Protein AF-A0A6A9QLP7-F1 (afdb_monomer)

Sequence (165 aa):
MFGKKKATLADVLTNIKIARNRVRIYKNRMKDRIEKYNQMSERNFGRFTAVSIEYMKEAEQLQRIIQFLNTIDILLEMAEIKIETIIYIGYIVNEAPAVMEAIRELKKQMGGVPELSVMLEDIYAGFYASLDMPQDMKIRSTEEGKKVLEEAQKISESREEKLIS

Secondary structure (DSSP, 8-state):
--PPPPPPHHHHHHHHHHHHHHHHHHHHHHHHHHHHHHHHHHHHTTTSHHHHHHHHHHHHHHHHHHHHHHHHHHHHHHHHHHHHHHHHHHHHHHHHHHHHHHHHHHHHHTTT-HHHHHHHHHHHHHHHHT-------PPPPHHHHHHHHHHHHHHHHHHHHHHH-

Nearest PDB structures (foldseek):
  8a1g-assembly2_D  TM=3.813E-01  e=1.860E+00  Homo sapiens
  1i4d-assembly1_B  TM=4.147E-01  e=6.459E+00  Homo sapiens
  3pe0-assembly1_A  TM=3.932E-01  e=8.467E+00  Homo sapiens

Foldseek 3Di:
DDPPDPDDLVNVLVVLVVVLVVLVVLLVVLVVLLVVLCVVLVVCPPPPNVSSVVSNVSSVVSVVVSLVSQLVSLLSVVSNVVSVVVVVVVVCVVCVVVVLVVLVVVLVVPPDPVVSNVVSVCVSVVVVVPPPDDDDDDDDDVVVVVVSSVVSSVVSVVVVVVVVD

Organism: NCBI:txid523847

Structure (mmCIF, N/CA/C/O backbone):
data_AF-A0A6A9QLP7-F1
#
_entry.id   AF-A0A6A9QLP7-F1
#
loop_
_atom_site.group_PDB
_atom_site.id
_atom_site.type_symbol
_atom_site.label_atom_id
_atom_site.label_alt_id
_atom_site.label_comp_id
_atom_site.label_asym_id
_atom_site.label_entity_id
_atom_site.label_seq_id
_atom_site.pdbx_PDB_ins_code
_atom_site.Cartn_x
_atom_site.Cartn_y
_atom_site.Cartn_z
_atom_site.occupancy
_atom_site.B_iso_or_equiv
_atom_site.auth_seq_id
_atom_site.auth_comp_id
_atom_site.auth_asym_id
_atom_site.auth_atom_id
_atom_site.pdbx_PDB_model_num
ATOM 1 N N . MET A 1 1 ? 15.861 24.572 22.333 1.00 42.00 1 MET A N 1
ATOM 2 C CA . MET A 1 1 ? 16.114 23.360 21.522 1.00 42.00 1 MET A CA 1
ATOM 3 C C . MET A 1 1 ? 14.770 22.739 21.175 1.00 42.00 1 MET A C 1
ATOM 5 O O . MET A 1 1 ? 14.085 22.279 22.077 1.00 42.00 1 MET A O 1
ATOM 9 N N . PHE A 1 2 ? 14.347 22.789 19.911 1.00 48.78 2 PHE A N 1
ATOM 10 C CA . PHE A 1 2 ? 13.105 22.143 19.480 1.00 48.78 2 PHE A CA 1
ATOM 11 C C . PHE A 1 2 ? 13.344 20.631 19.397 1.00 48.78 2 PHE A C 1
ATOM 13 O O . PHE A 1 2 ? 14.057 20.161 18.511 1.00 48.78 2 PHE A O 1
ATOM 20 N N . GLY A 1 3 ? 12.814 19.874 20.359 1.00 51.78 3 GLY A N 1
ATOM 21 C CA . GLY A 1 3 ? 12.866 18.414 20.330 1.00 51.78 3 GLY A CA 1
ATOM 22 C C . GLY A 1 3 ? 12.158 17.894 19.080 1.00 51.78 3 GLY A C 1
ATOM 23 O O . GLY A 1 3 ? 11.030 18.297 18.796 1.00 51.78 3 GLY A O 1
ATOM 24 N N . LYS A 1 4 ? 12.817 17.020 18.309 1.00 60.28 4 LYS A N 1
ATOM 25 C CA . LYS A 1 4 ? 12.194 16.357 17.155 1.00 60.28 4 LYS A CA 1
ATOM 26 C C . LYS A 1 4 ? 10.930 15.634 17.631 1.00 60.28 4 LYS A C 1
ATOM 28 O O . LYS A 1 4 ? 11.018 14.710 18.439 1.00 60.28 4 LYS A O 1
ATOM 33 N N . LYS A 1 5 ? 9.765 16.061 17.136 1.00 72.44 5 LYS A N 1
ATOM 34 C CA . LYS A 1 5 ? 8.484 15.378 17.353 1.00 72.44 5 LYS A CA 1
ATOM 35 C C . LYS A 1 5 ? 8.643 13.914 16.921 1.00 72.44 5 LYS A C 1
ATOM 37 O O . LYS A 1 5 ? 9.137 13.656 15.823 1.00 72.44 5 LYS A O 1
ATOM 42 N N . LYS A 1 6 ? 8.279 12.964 17.789 1.00 77.12 6 LYS A N 1
ATOM 43 C CA . LYS A 1 6 ? 8.279 11.536 17.433 1.00 77.12 6 LYS A CA 1
ATOM 44 C C . LYS A 1 6 ? 7.306 11.323 16.269 1.00 77.12 6 LYS A C 1
ATOM 46 O O . LYS A 1 6 ? 6.192 11.840 16.315 1.00 77.12 6 LYS A O 1
ATOM 51 N N . ALA A 1 7 ? 7.742 10.596 15.240 1.00 81.31 7 ALA A N 1
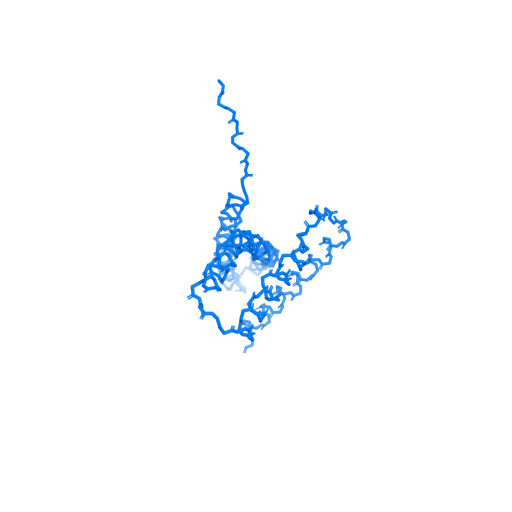ATOM 52 C CA . ALA A 1 7 ? 6.898 10.272 14.095 1.00 81.31 7 ALA A CA 1
ATOM 53 C C . ALA A 1 7 ? 5.709 9.409 14.540 1.00 81.31 7 ALA A C 1
ATOM 55 O O . ALA A 1 7 ? 5.879 8.458 15.306 1.00 81.31 7 ALA A O 1
ATOM 56 N N . THR A 1 8 ? 4.517 9.755 14.068 1.00 90.50 8 THR A N 1
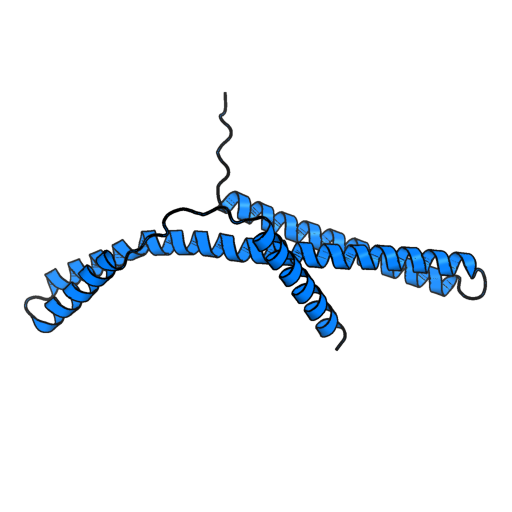ATOM 57 C CA . THR A 1 8 ? 3.273 9.019 14.321 1.00 90.50 8 THR A CA 1
ATOM 58 C C . THR A 1 8 ? 2.992 8.016 13.199 1.00 90.50 8 THR A C 1
ATOM 60 O O . THR A 1 8 ? 3.548 8.123 12.106 1.00 90.50 8 THR A O 1
ATOM 63 N N . LEU A 1 9 ? 2.087 7.055 13.425 1.00 88.56 9 LEU A N 1
ATOM 64 C CA . LEU A 1 9 ? 1.630 6.148 12.360 1.00 88.56 9 LEU A CA 1
ATOM 65 C C . LEU A 1 9 ? 0.984 6.903 11.188 1.00 88.56 9 LEU A C 1
ATOM 67 O O . LEU A 1 9 ? 1.160 6.504 10.041 1.00 88.56 9 LEU A O 1
ATOM 71 N N . ALA A 1 10 ? 0.310 8.026 11.455 1.00 90.69 10 ALA A N 1
ATOM 72 C CA . ALA A 1 10 ? -0.243 8.892 10.416 1.00 90.69 10 ALA A CA 1
ATOM 73 C C . ALA A 1 10 ? 0.858 9.548 9.559 1.00 90.69 10 ALA A C 1
ATOM 75 O O . ALA A 1 10 ? 0.724 9.636 8.335 1.00 90.69 10 ALA A O 1
ATOM 76 N N . ASP A 1 11 ? 1.977 9.946 10.175 1.00 93.25 11 ASP A N 1
ATOM 77 C CA . ASP A 1 11 ? 3.142 10.460 9.443 1.00 93.25 11 ASP A CA 1
ATOM 78 C C . ASP A 1 11 ? 3.759 9.363 8.559 1.00 93.25 11 ASP A C 1
ATOM 80 O O . ASP A 1 11 ? 4.092 9.604 7.397 1.00 93.25 11 ASP A O 1
ATOM 84 N N . VAL A 1 12 ? 3.873 8.133 9.076 1.00 93.62 12 VAL A N 1
ATOM 85 C CA . VAL A 1 12 ? 4.371 6.977 8.307 1.00 93.62 12 VAL A CA 1
ATOM 86 C C . VAL A 1 12 ? 3.447 6.654 7.132 1.00 93.62 12 VAL A C 1
ATOM 88 O O . VAL A 1 12 ? 3.931 6.504 6.011 1.00 93.62 12 VAL A O 1
ATOM 91 N N . LEU A 1 13 ? 2.131 6.613 7.354 1.00 95.06 13 LEU A N 1
ATOM 92 C CA . LEU A 1 13 ? 1.135 6.399 6.302 1.00 95.06 13 LEU A CA 1
ATOM 93 C C . LEU A 1 13 ? 1.252 7.455 5.196 1.00 95.06 13 LEU A C 1
ATOM 95 O O . LEU A 1 13 ? 1.277 7.127 4.010 1.00 95.06 13 LEU A O 1
ATOM 99 N N . THR A 1 14 ? 1.389 8.724 5.583 1.00 96.44 14 THR A N 1
ATOM 100 C CA . THR A 1 14 ? 1.585 9.833 4.640 1.00 96.44 14 THR A CA 1
ATOM 101 C C . THR A 1 14 ? 2.851 9.630 3.806 1.00 96.44 14 THR A C 1
ATOM 103 O O . THR A 1 14 ? 2.822 9.765 2.581 1.00 96.44 14 THR A O 1
ATOM 106 N N . ASN A 1 15 ? 3.956 9.238 4.442 1.00 96.12 15 ASN A N 1
ATOM 107 C CA . ASN A 1 15 ? 5.213 8.962 3.749 1.00 96.12 15 ASN A CA 1
ATOM 108 C C . ASN A 1 15 ? 5.103 7.785 2.770 1.00 96.12 15 ASN A C 1
ATOM 110 O O . ASN A 1 15 ? 5.647 7.870 1.668 1.00 96.12 15 ASN A O 1
ATOM 114 N N . ILE A 1 16 ? 4.376 6.723 3.126 1.00 97.12 16 ILE A N 1
ATOM 115 C CA . ILE A 1 16 ? 4.104 5.589 2.229 1.00 97.12 16 ILE A CA 1
ATOM 116 C C . ILE A 1 16 ? 3.314 6.055 1.004 1.00 97.12 16 ILE A C 1
ATOM 118 O O . ILE A 1 16 ? 3.737 5.790 -0.121 1.00 97.12 16 ILE A O 1
ATOM 122 N N . LYS A 1 17 ? 2.236 6.826 1.190 1.00 96.88 17 LYS A N 1
ATOM 123 C CA . LYS A 1 17 ? 1.438 7.381 0.079 1.00 96.88 17 LYS A CA 1
ATOM 124 C C . LYS A 1 17 ? 2.287 8.251 -0.855 1.00 96.88 17 LYS A C 1
ATOM 126 O O . LYS A 1 17 ? 2.210 8.120 -2.080 1.00 96.88 17 LYS A O 1
ATOM 131 N N . ILE A 1 18 ? 3.168 9.086 -0.297 1.00 97.88 18 ILE A N 1
ATOM 132 C CA . ILE A 1 18 ? 4.131 9.882 -1.076 1.00 97.88 18 ILE A CA 1
ATOM 133 C C . ILE A 1 18 ? 5.102 8.973 -1.843 1.00 97.88 18 ILE A C 1
ATOM 135 O O . ILE A 1 18 ? 5.362 9.215 -3.025 1.00 97.88 18 ILE A O 1
ATOM 139 N N . ALA A 1 19 ? 5.640 7.933 -1.203 1.00 97.12 19 ALA A N 1
ATOM 140 C CA . ALA A 1 19 ? 6.553 6.986 -1.835 1.00 97.12 19 ALA A CA 1
ATOM 141 C C . ALA A 1 19 ? 5.881 6.242 -3.000 1.00 97.12 19 ALA A C 1
ATOM 143 O O . ALA A 1 19 ? 6.462 6.186 -4.084 1.00 97.12 19 ALA A O 1
ATOM 144 N N . ARG A 1 20 ? 4.637 5.777 -2.835 1.00 96.94 20 ARG A N 1
ATOM 145 C CA . ARG A 1 20 ? 3.849 5.154 -3.914 1.00 96.94 20 ARG A CA 1
ATOM 146 C C . ARG A 1 20 ? 3.656 6.091 -5.099 1.00 96.94 20 ARG A C 1
ATOM 148 O O . ARG A 1 20 ? 3.879 5.700 -6.245 1.00 96.94 20 ARG A O 1
ATOM 155 N N . ASN A 1 21 ? 3.321 7.355 -4.840 1.00 97.06 21 ASN A N 1
ATOM 156 C CA . ASN A 1 21 ? 3.194 8.345 -5.908 1.00 97.06 21 ASN A CA 1
ATOM 157 C C . ASN A 1 21 ? 4.525 8.554 -6.655 1.00 97.06 21 ASN A C 1
ATOM 159 O O . ASN A 1 21 ? 4.557 8.601 -7.884 1.00 97.06 21 ASN A O 1
ATOM 163 N N . ARG A 1 22 ? 5.650 8.610 -5.931 1.00 96.81 22 ARG A N 1
ATOM 164 C CA . ARG A 1 22 ? 6.984 8.696 -6.547 1.00 96.81 22 ARG A CA 1
ATOM 165 C C . ARG A 1 22 ? 7.296 7.467 -7.401 1.00 96.81 22 ARG A C 1
ATOM 167 O O . ARG A 1 22 ? 7.754 7.636 -8.528 1.00 96.81 22 ARG A O 1
ATOM 174 N N . VAL A 1 23 ? 7.014 6.259 -6.911 1.00 96.94 23 VAL A N 1
ATOM 175 C CA . VAL A 1 23 ? 7.180 5.005 -7.669 1.00 96.94 23 VAL A CA 1
ATOM 176 C C . VAL A 1 23 ? 6.364 5.041 -8.961 1.00 96.94 23 VAL A C 1
ATOM 178 O O . VAL A 1 23 ? 6.898 4.739 -10.028 1.00 96.94 23 VAL A O 1
ATOM 181 N N . ARG A 1 24 ? 5.109 5.502 -8.906 1.00 96.00 24 ARG A N 1
ATOM 182 C CA . ARG A 1 24 ? 4.253 5.675 -10.091 1.00 96.00 24 ARG A CA 1
ATOM 183 C C . ARG A 1 24 ? 4.853 6.649 -11.108 1.00 96.00 24 ARG A C 1
ATOM 185 O O . ARG A 1 24 ? 4.905 6.334 -12.294 1.00 96.00 24 ARG A O 1
ATOM 192 N N . ILE A 1 25 ? 5.352 7.799 -10.653 1.00 97.31 25 ILE A N 1
ATOM 193 C CA . ILE A 1 25 ? 6.016 8.785 -11.521 1.00 97.31 25 ILE A CA 1
ATOM 194 C C . ILE A 1 25 ? 7.264 8.179 -12.176 1.00 97.31 25 ILE A C 1
ATOM 196 O O . ILE A 1 25 ? 7.468 8.352 -13.378 1.00 97.31 25 ILE A O 1
ATOM 200 N N . TYR A 1 26 ? 8.091 7.454 -11.417 1.00 96.62 26 TYR A N 1
ATOM 201 C CA . TYR A 1 26 ? 9.270 6.784 -11.969 1.00 96.62 26 TYR A CA 1
ATOM 202 C C . TYR A 1 26 ? 8.895 5.726 -13.006 1.00 96.62 26 TYR A C 1
ATOM 204 O O . TYR A 1 26 ? 9.480 5.727 -14.086 1.00 96.62 26 TYR A O 1
ATOM 212 N N . LYS A 1 27 ? 7.887 4.890 -12.733 1.00 95.69 27 LYS A N 1
ATOM 213 C CA . LYS A 1 27 ? 7.378 3.895 -13.689 1.00 95.69 27 LYS A CA 1
ATOM 214 C C . LYS A 1 27 ? 6.948 4.538 -15.004 1.00 95.69 27 LYS A C 1
ATOM 216 O O . LYS A 1 27 ? 7.369 4.073 -16.057 1.00 95.69 27 LYS A O 1
ATOM 221 N N . ASN A 1 28 ? 6.173 5.621 -14.953 1.00 96.06 28 ASN A N 1
ATOM 222 C CA . ASN A 1 28 ? 5.719 6.314 -16.162 1.00 96.06 28 ASN A CA 1
ATOM 223 C C . ASN A 1 28 ? 6.902 6.845 -16.982 1.00 96.06 28 ASN A C 1
ATOM 225 O O . ASN A 1 28 ? 6.989 6.577 -18.172 1.00 96.06 28 ASN A O 1
ATOM 229 N N . ARG A 1 29 ? 7.888 7.473 -16.329 1.00 96.81 29 ARG A N 1
ATOM 230 C CA . ARG A 1 29 ? 9.107 7.938 -17.014 1.00 96.81 29 ARG A CA 1
ATOM 231 C C . ARG A 1 29 ? 9.894 6.803 -17.672 1.00 96.81 29 ARG A C 1
ATOM 233 O O . ARG A 1 29 ? 10.498 7.024 -18.718 1.00 96.81 29 ARG A O 1
ATOM 240 N N . MET A 1 30 ? 9.934 5.618 -17.059 1.00 96.50 30 MET A N 1
ATOM 241 C CA . MET A 1 30 ? 10.597 4.455 -17.658 1.00 96.50 30 MET A CA 1
ATOM 242 C C . MET A 1 30 ? 9.808 3.911 -18.848 1.00 96.50 30 MET A C 1
ATOM 244 O O . MET A 1 30 ? 10.422 3.610 -19.866 1.00 96.50 30 MET A O 1
ATOM 248 N N . LYS A 1 31 ? 8.472 3.873 -18.772 1.00 96.06 31 LYS A N 1
ATOM 249 C CA . LYS A 1 31 ? 7.615 3.505 -19.909 1.00 96.06 31 LYS A CA 1
ATOM 250 C C . LYS A 1 31 ? 7.823 4.441 -21.101 1.00 96.06 31 LYS A C 1
ATOM 252 O O . LYS A 1 31 ? 8.092 3.959 -22.196 1.00 96.06 31 LYS A O 1
ATOM 257 N N . ASP A 1 32 ? 7.835 5.753 -20.869 1.00 97.38 32 ASP A N 1
ATOM 258 C CA . ASP A 1 32 ? 8.082 6.747 -21.924 1.00 97.38 32 ASP A CA 1
ATOM 259 C C . ASP A 1 32 ? 9.465 6.568 -22.577 1.00 97.38 32 ASP A C 1
ATOM 261 O O . ASP A 1 32 ? 9.659 6.838 -23.763 1.00 97.38 32 ASP A O 1
ATOM 265 N N . ARG A 1 33 ? 10.471 6.143 -21.799 1.00 96.94 33 ARG A N 1
ATOM 266 C CA . ARG A 1 33 ? 11.820 5.856 -22.314 1.00 96.94 33 ARG A CA 1
ATOM 267 C C . ARG A 1 33 ? 11.867 4.557 -23.112 1.00 96.94 33 ARG A C 1
ATOM 269 O O . ARG A 1 33 ? 12.495 4.548 -24.164 1.00 96.94 33 ARG A O 1
ATOM 276 N N . ILE A 1 34 ? 11.197 3.502 -22.647 1.00 97.25 34 ILE A N 1
ATOM 277 C CA . ILE A 1 34 ? 11.061 2.237 -23.383 1.00 97.25 34 ILE A CA 1
ATOM 278 C C . ILE A 1 34 ? 10.422 2.491 -24.742 1.00 97.25 34 ILE A C 1
ATOM 280 O O . ILE A 1 34 ? 10.956 2.052 -25.755 1.00 97.25 34 ILE A O 1
ATOM 284 N N . GLU A 1 35 ? 9.332 3.257 -24.782 1.00 97.12 35 GLU A N 1
ATOM 285 C CA . GLU A 1 35 ? 8.657 3.586 -26.036 1.00 97.12 35 GLU A CA 1
ATOM 286 C C . GLU A 1 35 ? 9.603 4.301 -27.012 1.00 97.12 35 GLU A C 1
ATOM 288 O O . GLU A 1 35 ? 9.692 3.932 -28.183 1.00 97.12 35 GLU A O 1
ATOM 293 N N . LYS A 1 36 ? 10.394 5.264 -26.522 1.00 96.81 36 LYS A N 1
ATOM 294 C CA . LYS A 1 36 ? 11.413 5.946 -27.336 1.00 96.81 36 LYS A CA 1
ATOM 295 C C . LYS A 1 36 ? 12.484 4.990 -27.852 1.00 96.81 36 LYS A C 1
ATOM 297 O O . LYS A 1 36 ? 12.850 5.088 -29.021 1.00 96.81 36 LYS A O 1
ATOM 302 N N . TYR A 1 37 ? 12.989 4.085 -27.016 1.00 96.94 37 TYR A N 1
ATOM 303 C CA . TYR A 1 37 ? 13.987 3.105 -27.443 1.00 96.94 37 TYR A CA 1
ATOM 304 C C . TYR A 1 37 ? 13.426 2.121 -28.469 1.00 96.94 37 TYR A C 1
ATOM 306 O O . TYR A 1 37 ? 14.100 1.849 -29.460 1.00 96.94 37 TYR A O 1
ATOM 314 N N . ASN A 1 38 ? 12.180 1.677 -28.313 1.00 94.81 38 ASN A N 1
ATOM 315 C CA . ASN A 1 38 ? 11.510 0.832 -29.301 1.00 94.81 38 ASN A CA 1
ATOM 316 C C . ASN A 1 38 ? 11.376 1.560 -30.648 1.00 94.81 38 ASN A C 1
ATOM 318 O O . ASN A 1 38 ? 11.833 1.045 -31.667 1.00 94.81 38 ASN A O 1
ATOM 322 N N . GLN A 1 39 ? 10.892 2.808 -30.650 1.00 95.31 39 GLN A N 1
ATOM 323 C CA . GLN A 1 39 ? 10.803 3.627 -31.868 1.00 95.31 39 GLN A CA 1
ATOM 324 C C . GLN A 1 39 ? 12.177 3.857 -32.525 1.00 95.31 39 GLN A C 1
ATOM 326 O O . GLN A 1 39 ? 12.301 3.847 -33.751 1.00 95.31 39 GLN A O 1
ATOM 331 N N . MET A 1 40 ? 13.230 4.088 -31.733 1.00 94.06 40 MET A N 1
ATOM 332 C CA . MET A 1 40 ? 14.595 4.235 -32.251 1.00 94.06 40 MET A CA 1
ATOM 333 C C . MET A 1 40 ? 15.135 2.920 -32.814 1.00 94.06 40 MET A C 1
ATOM 335 O O . MET A 1 40 ? 15.823 2.941 -33.836 1.00 94.06 40 MET A O 1
ATOM 339 N N . SER A 1 41 ? 14.818 1.786 -32.191 1.00 93.75 41 SER A N 1
ATOM 340 C CA . SER A 1 41 ? 15.206 0.470 -32.686 1.00 93.75 41 SER A CA 1
ATOM 341 C C . SER A 1 41 ? 14.569 0.174 -34.043 1.00 93.75 41 SER A C 1
ATOM 343 O O . SER A 1 41 ? 15.289 -0.154 -34.986 1.00 93.75 41 SER A O 1
ATOM 345 N N . GLU A 1 42 ? 13.258 0.389 -34.173 1.00 92.19 42 GLU A N 1
ATOM 346 C CA . GLU A 1 42 ? 12.504 0.184 -35.416 1.00 92.19 42 GLU A CA 1
ATOM 347 C C . GLU A 1 42 ? 13.045 1.044 -36.564 1.00 92.19 42 GLU A C 1
ATOM 349 O O . GLU A 1 42 ? 13.261 0.551 -37.669 1.00 92.19 42 GLU A O 1
ATOM 354 N N . ARG A 1 43 ? 13.351 2.322 -36.301 1.00 91.56 43 ARG A N 1
ATOM 355 C CA . ARG A 1 43 ? 13.907 3.242 -37.313 1.00 91.56 43 ARG A CA 1
ATOM 356 C C . ARG A 1 43 ? 15.294 2.845 -37.814 1.00 91.56 43 ARG A C 1
ATOM 358 O O . ARG A 1 43 ? 15.655 3.191 -38.936 1.00 91.56 43 ARG A O 1
ATOM 365 N N . ASN A 1 44 ? 16.089 2.184 -36.976 1.00 87.38 44 ASN A N 1
ATOM 366 C CA . ASN A 1 44 ? 17.447 1.756 -37.315 1.00 87.38 44 ASN A CA 1
ATOM 367 C C . ASN A 1 44 ? 17.501 0.313 -37.832 1.00 87.38 44 ASN A C 1
ATOM 369 O O . ASN A 1 44 ? 18.565 -0.144 -38.263 1.00 87.38 44 ASN A O 1
ATOM 373 N N . PHE A 1 45 ? 16.368 -0.392 -37.820 1.00 84.38 45 PHE A N 1
ATOM 374 C CA . PHE A 1 45 ? 16.267 -1.758 -38.301 1.00 84.38 45 PHE A CA 1
ATOM 375 C C . PHE A 1 45 ? 16.654 -1.841 -39.787 1.00 84.38 45 PHE A C 1
ATOM 377 O O . PHE A 1 45 ? 16.282 -0.999 -40.604 1.00 84.38 45 PHE A O 1
ATOM 384 N N . GLY A 1 46 ? 17.476 -2.829 -40.142 1.00 79.94 46 GLY A N 1
ATOM 385 C CA . GLY A 1 46 ? 17.953 -3.058 -41.512 1.00 79.94 46 GLY A CA 1
ATOM 386 C C . GLY A 1 46 ? 19.115 -2.168 -41.976 1.00 79.94 46 GLY A C 1
ATOM 387 O O . GLY A 1 46 ? 19.974 -2.656 -42.706 1.00 79.94 46 GLY A O 1
ATOM 388 N N . ARG A 1 47 ? 19.199 -0.897 -41.547 1.00 83.94 47 ARG A N 1
ATOM 389 C CA . ARG A 1 47 ? 20.288 0.022 -41.955 1.00 83.94 47 ARG A CA 1
ATOM 390 C C . ARG A 1 47 ? 21.444 0.076 -40.958 1.00 83.94 47 ARG A C 1
ATOM 392 O O . ARG A 1 47 ? 22.600 0.125 -41.365 1.00 83.94 47 ARG A O 1
ATOM 399 N N . PHE A 1 48 ? 21.133 0.041 -39.664 1.00 90.50 48 PHE A N 1
ATOM 400 C CA . PHE A 1 48 ? 22.105 0.058 -38.572 1.00 90.50 48 PHE A CA 1
ATOM 401 C C . PHE A 1 48 ? 21.715 -0.979 -37.513 1.00 90.50 48 PHE A C 1
ATOM 403 O O . PHE A 1 48 ? 21.388 -0.649 -36.374 1.00 90.50 48 PHE A O 1
ATOM 410 N N . THR A 1 49 ? 21.753 -2.258 -37.892 1.00 89.50 49 THR A N 1
ATOM 411 C CA . THR A 1 49 ? 21.294 -3.379 -37.055 1.00 89.50 49 THR A CA 1
ATOM 412 C C . THR A 1 49 ? 21.956 -3.419 -35.676 1.00 89.50 49 THR A C 1
ATOM 414 O O . THR A 1 49 ? 21.272 -3.649 -34.685 1.00 89.50 49 THR A O 1
ATOM 417 N N . ALA A 1 50 ? 23.261 -3.136 -35.578 1.00 91.38 50 ALA A N 1
ATOM 418 C CA . ALA A 1 50 ? 23.953 -3.091 -34.287 1.00 91.38 50 ALA A CA 1
ATOM 419 C C . ALA A 1 50 ? 23.342 -2.043 -33.337 1.00 91.38 50 ALA A C 1
ATOM 421 O O . ALA A 1 50 ? 23.079 -2.343 -32.178 1.00 91.38 50 ALA A O 1
ATOM 422 N N . VAL A 1 51 ? 23.033 -0.849 -33.855 1.00 90.88 51 VAL A N 1
ATOM 423 C CA . VAL A 1 51 ? 22.414 0.248 -33.093 1.00 90.88 51 VAL A CA 1
ATOM 424 C C . VAL A 1 51 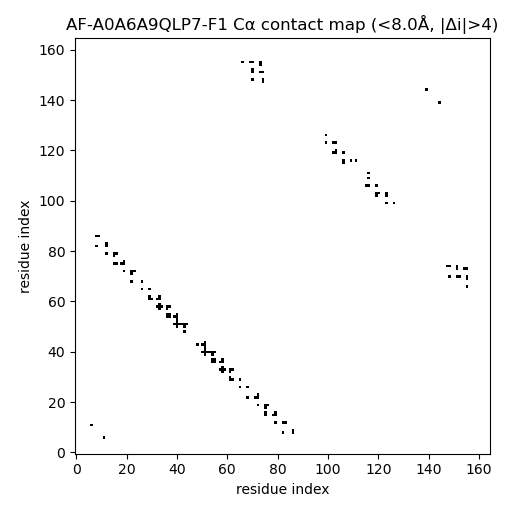? 20.977 -0.102 -32.690 1.00 90.88 51 VAL A C 1
ATOM 426 O O . VAL A 1 51 ? 20.569 0.141 -31.558 1.00 90.88 51 VAL A O 1
ATOM 429 N N . SER A 1 52 ? 20.215 -0.726 -33.593 1.00 92.94 52 SER A N 1
ATOM 430 C CA . SER A 1 52 ? 18.861 -1.221 -33.303 1.00 92.94 52 SER A CA 1
ATOM 431 C C . SER A 1 52 ? 18.852 -2.232 -32.145 1.00 92.94 52 SER A C 1
ATOM 433 O O . SER A 1 52 ? 18.015 -2.117 -31.245 1.00 92.94 52 SER A O 1
ATOM 435 N N . ILE A 1 53 ? 19.818 -3.159 -32.118 1.00 93.75 53 ILE A N 1
ATOM 436 C CA . ILE A 1 53 ? 19.978 -4.146 -31.040 1.00 93.75 53 ILE A CA 1
ATOM 437 C C . ILE A 1 53 ? 20.329 -3.470 -29.708 1.00 93.75 53 ILE A C 1
ATOM 439 O O . ILE A 1 53 ? 19.811 -3.880 -28.669 1.00 93.75 53 ILE A O 1
ATOM 443 N N . GLU A 1 54 ? 21.182 -2.442 -29.706 1.00 95.12 54 GLU A N 1
ATOM 444 C CA . GLU A 1 54 ? 21.512 -1.724 -28.468 1.00 95.12 54 GLU A CA 1
ATOM 445 C C . GLU A 1 54 ? 20.282 -1.053 -27.851 1.00 95.12 54 GLU A C 1
ATOM 447 O O . GLU A 1 54 ? 20.037 -1.213 -26.656 1.00 95.12 54 GLU A O 1
ATOM 452 N N . TYR A 1 55 ? 19.439 -0.402 -28.657 1.00 95.25 55 TYR A N 1
ATOM 453 C CA . TYR A 1 55 ? 18.195 0.184 -28.150 1.00 95.25 55 TYR A CA 1
ATOM 454 C C . TYR A 1 55 ? 17.228 -0.858 -27.574 1.00 95.25 55 TYR A C 1
ATOM 456 O O . TYR A 1 55 ? 16.596 -0.593 -26.551 1.00 95.25 55 TYR A O 1
ATOM 464 N N . MET A 1 56 ? 17.142 -2.055 -28.166 1.00 94.38 56 MET A N 1
ATOM 465 C CA . MET A 1 56 ? 16.331 -3.141 -27.593 1.00 94.38 56 MET A CA 1
ATOM 466 C C . MET A 1 56 ? 16.860 -3.587 -26.227 1.00 94.38 56 MET A C 1
ATOM 468 O O . MET A 1 56 ? 16.071 -3.800 -25.308 1.00 94.38 56 MET A O 1
ATOM 472 N N . LYS A 1 57 ? 18.185 -3.685 -26.064 1.00 96.12 57 LYS A N 1
ATOM 473 C CA . LYS A 1 57 ? 18.800 -4.040 -24.775 1.00 96.12 57 LYS A CA 1
ATOM 474 C C . LYS A 1 57 ? 18.506 -2.996 -23.698 1.00 96.12 57 LYS A C 1
ATOM 476 O O . LYS A 1 57 ? 18.194 -3.367 -22.568 1.00 96.12 57 LYS A O 1
ATOM 481 N N . GLU A 1 58 ? 18.579 -1.711 -24.037 1.00 96.12 58 GLU A N 1
ATOM 482 C CA . GLU A 1 58 ? 18.226 -0.620 -23.117 1.00 96.12 58 GLU A CA 1
ATOM 483 C C . GLU A 1 58 ? 16.743 -0.677 -22.715 1.00 96.12 58 GLU A C 1
ATOM 485 O O . GLU A 1 58 ? 16.408 -0.564 -21.532 1.00 96.12 58 GLU A O 1
ATOM 490 N N . ALA A 1 59 ? 15.843 -0.932 -23.671 1.00 96.12 59 ALA A N 1
ATOM 491 C CA . ALA A 1 59 ? 14.421 -1.124 -23.390 1.00 96.12 59 ALA A CA 1
ATOM 492 C C . ALA A 1 59 ? 14.175 -2.312 -22.439 1.00 96.12 59 ALA A C 1
ATOM 494 O O . ALA A 1 59 ? 13.432 -2.188 -21.464 1.00 96.12 59 ALA A O 1
ATOM 495 N N . GLU A 1 60 ? 14.848 -3.440 -22.664 1.00 96.06 60 GLU A N 1
ATOM 496 C CA . GLU A 1 60 ? 14.746 -4.637 -21.823 1.00 96.06 60 GLU A CA 1
ATOM 497 C C . GLU A 1 60 ? 15.258 -4.392 -20.390 1.00 96.06 60 GLU A C 1
ATOM 499 O O . GLU A 1 60 ? 14.653 -4.837 -19.410 1.00 96.06 60 GLU A O 1
ATOM 504 N N . GLN A 1 61 ? 16.351 -3.636 -20.233 1.00 96.06 61 GLN A N 1
ATOM 505 C CA . GLN A 1 61 ? 16.845 -3.230 -18.914 1.00 96.06 61 GLN A CA 1
ATOM 506 C C . GLN A 1 61 ? 15.823 -2.370 -18.164 1.00 96.06 61 GLN A C 1
ATOM 508 O O . GLN A 1 61 ? 15.568 -2.608 -16.980 1.00 96.06 61 GLN A O 1
ATOM 513 N N . LEU A 1 62 ? 15.204 -1.402 -18.843 1.00 95.81 62 LEU A N 1
ATOM 514 C CA . LEU A 1 62 ? 14.153 -0.581 -18.246 1.00 95.81 62 LEU A CA 1
ATOM 515 C C . LEU A 1 62 ? 12.906 -1.399 -17.883 1.00 95.81 62 LEU A C 1
ATOM 517 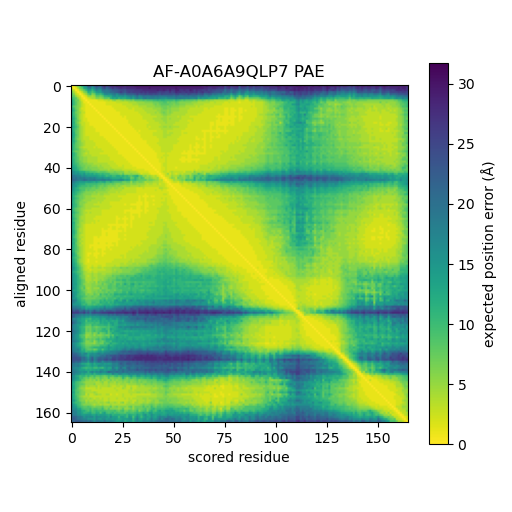O O . LEU A 1 62 ? 12.280 -1.112 -16.859 1.00 95.81 62 LEU A O 1
ATOM 521 N N . GLN A 1 63 ? 12.574 -2.436 -18.657 1.00 94.62 63 GLN A N 1
ATOM 522 C CA . GLN A 1 63 ? 11.465 -3.338 -18.341 1.00 94.62 63 GLN A CA 1
ATOM 523 C C . GLN A 1 63 ? 11.719 -4.096 -17.030 1.00 94.62 63 GLN A C 1
ATOM 525 O O . GLN A 1 63 ? 10.849 -4.125 -16.157 1.00 94.62 63 GLN A O 1
ATOM 530 N N . ARG A 1 64 ? 12.938 -4.618 -16.824 1.00 93.81 64 ARG A N 1
ATOM 531 C CA . ARG A 1 64 ? 13.335 -5.241 -15.544 1.00 93.81 64 ARG A CA 1
ATOM 532 C C . ARG A 1 64 ? 13.228 -4.270 -14.366 1.00 93.81 64 ARG A C 1
ATOM 534 O O . ARG A 1 64 ? 12.775 -4.642 -13.285 1.00 93.81 64 ARG A O 1
ATOM 541 N N . ILE A 1 65 ? 13.607 -3.006 -14.568 1.00 93.94 65 ILE A N 1
ATOM 542 C CA . ILE A 1 65 ? 13.462 -1.966 -13.537 1.00 93.94 65 ILE A CA 1
ATOM 543 C C . ILE A 1 65 ? 11.982 -1.718 -13.220 1.00 93.94 65 ILE A C 1
ATOM 545 O O . ILE A 1 65 ? 11.625 -1.582 -12.050 1.00 93.94 65 ILE A O 1
ATOM 549 N N . ILE A 1 66 ? 11.103 -1.685 -14.225 1.00 94.88 66 ILE A N 1
ATOM 550 C CA . ILE A 1 66 ? 9.654 -1.550 -14.012 1.00 94.88 66 ILE A CA 1
ATOM 551 C C . ILE A 1 66 ? 9.100 -2.714 -13.186 1.00 94.88 66 ILE A C 1
ATOM 553 O O . ILE A 1 66 ? 8.324 -2.460 -12.265 1.00 94.88 66 ILE A O 1
ATOM 557 N N . GLN A 1 67 ? 9.516 -3.954 -13.455 1.00 92.44 67 GLN A N 1
ATOM 558 C CA . GLN A 1 67 ? 9.096 -5.124 -12.672 1.00 92.44 67 GLN A CA 1
ATOM 559 C C . GLN A 1 67 ? 9.505 -4.991 -11.202 1.00 92.44 67 GLN A C 1
ATOM 561 O O . GLN A 1 67 ? 8.681 -5.157 -10.305 1.00 92.44 67 GLN A O 1
ATOM 566 N N . PHE A 1 68 ? 10.741 -4.567 -10.937 1.00 91.69 68 PHE A N 1
ATOM 567 C CA . PHE A 1 68 ? 11.188 -4.275 -9.575 1.00 91.69 68 PHE A CA 1
ATOM 568 C C . PHE A 1 68 ? 10.353 -3.167 -8.903 1.00 91.69 68 PHE A C 1
ATOM 570 O O . PHE A 1 68 ? 9.947 -3.296 -7.745 1.00 91.69 68 PHE A O 1
ATOM 577 N N . LEU A 1 69 ? 10.041 -2.089 -9.632 1.00 93.62 69 LEU A N 1
ATOM 578 C CA . LEU A 1 69 ? 9.187 -1.005 -9.136 1.00 93.62 69 LEU A CA 1
ATOM 579 C C . LEU A 1 69 ? 7.741 -1.460 -8.874 1.00 93.62 69 LEU A C 1
ATOM 581 O O . LEU A 1 69 ? 7.096 -0.907 -7.984 1.00 93.62 69 LEU A O 1
ATOM 585 N N . ASN A 1 70 ? 7.224 -2.449 -9.610 1.00 94.31 70 ASN A N 1
ATOM 586 C CA . ASN A 1 70 ? 5.907 -3.035 -9.352 1.00 94.31 70 ASN A CA 1
ATOM 587 C C . ASN A 1 70 ? 5.879 -3.764 -8.005 1.00 94.31 70 ASN A C 1
ATOM 589 O O . ASN A 1 70 ? 4.974 -3.519 -7.207 1.00 94.31 70 ASN A O 1
ATOM 593 N N . THR A 1 71 ? 6.898 -4.576 -7.713 1.00 94.12 71 THR A N 1
ATOM 594 C CA . THR A 1 71 ? 7.030 -5.254 -6.415 1.00 94.12 71 THR A CA 1
ATOM 595 C C . THR A 1 71 ? 7.097 -4.250 -5.263 1.00 94.12 71 THR A C 1
ATOM 597 O O . THR A 1 71 ? 6.431 -4.435 -4.245 1.00 94.12 71 THR A O 1
ATOM 600 N N . ILE A 1 72 ? 7.836 -3.144 -5.426 1.00 95.81 72 ILE A N 1
ATOM 601 C CA . ILE A 1 72 ? 7.876 -2.062 -4.426 1.00 95.81 72 ILE A CA 1
ATOM 602 C C . ILE A 1 72 ? 6.491 -1.439 -4.220 1.00 95.81 72 ILE A C 1
ATOM 604 O O . ILE A 1 72 ? 6.085 -1.238 -3.078 1.00 95.81 72 ILE A O 1
ATOM 608 N N . ASP A 1 73 ? 5.771 -1.112 -5.297 1.00 95.38 73 ASP A N 1
ATOM 609 C CA . ASP A 1 73 ? 4.434 -0.509 -5.204 1.00 95.38 73 ASP A CA 1
ATOM 610 C C . ASP A 1 73 ? 3.468 -1.413 -4.424 1.00 95.38 73 ASP A C 1
ATOM 612 O O . ASP A 1 73 ? 2.736 -0.926 -3.566 1.00 95.38 73 ASP A O 1
ATOM 616 N N . ILE A 1 74 ? 3.532 -2.730 -4.644 1.00 96.06 74 ILE A N 1
ATOM 617 C CA . ILE A 1 74 ? 2.711 -3.713 -3.923 1.00 96.06 74 ILE A CA 1
ATOM 618 C C . ILE A 1 74 ? 3.098 -3.795 -2.447 1.00 96.06 74 ILE A C 1
ATOM 620 O O . ILE A 1 74 ? 2.219 -3.764 -1.592 1.00 96.06 74 ILE A O 1
ATOM 624 N N . LEU A 1 75 ? 4.390 -3.839 -2.114 1.00 95.94 75 LEU A N 1
ATOM 625 C CA . LEU A 1 75 ? 4.824 -3.838 -0.712 1.00 95.94 75 LEU A CA 1
ATOM 626 C C . LEU A 1 75 ? 4.365 -2.575 0.027 1.00 95.94 75 LEU A C 1
ATOM 628 O O . LEU A 1 75 ? 3.915 -2.647 1.171 1.00 95.94 75 LEU A O 1
ATOM 632 N N . LEU A 1 76 ? 4.454 -1.417 -0.631 1.00 97.19 76 LEU A N 1
ATOM 633 C CA . LEU A 1 76 ? 3.973 -0.154 -0.079 1.00 97.19 76 LEU A CA 1
ATOM 634 C C . LEU A 1 76 ? 2.444 -0.137 0.061 1.00 97.19 76 LEU A C 1
ATOM 636 O O . LEU A 1 76 ? 1.949 0.363 1.065 1.00 97.19 76 LEU A O 1
ATOM 640 N N . GLU A 1 77 ? 1.703 -0.704 -0.893 1.00 96.44 77 GLU A N 1
ATOM 641 C CA . GLU A 1 77 ? 0.245 -0.888 -0.819 1.00 96.44 77 GLU A CA 1
ATOM 642 C C . GLU A 1 77 ? -0.153 -1.778 0.363 1.00 96.44 77 GLU A C 1
ATOM 644 O O . GLU A 1 77 ? -1.031 -1.423 1.146 1.00 96.44 77 GLU A O 1
ATOM 649 N N . MET A 1 78 ? 0.532 -2.909 0.544 1.00 95.00 78 MET A N 1
ATOM 650 C CA . MET A 1 78 ? 0.303 -3.801 1.680 1.00 95.00 78 MET A CA 1
ATOM 651 C C . MET A 1 78 ? 0.561 -3.070 3.001 1.00 95.00 78 MET A C 1
ATOM 653 O O . MET A 1 78 ? -0.252 -3.158 3.921 1.00 95.00 78 MET A O 1
ATOM 657 N N . ALA A 1 79 ? 1.661 -2.320 3.099 1.00 94.94 79 ALA A N 1
ATOM 658 C CA . ALA A 1 79 ? 1.981 -1.542 4.292 1.00 94.94 79 ALA A CA 1
ATOM 659 C C . ALA A 1 79 ? 0.939 -0.444 4.570 1.00 94.94 79 ALA A C 1
ATOM 661 O O . ALA A 1 79 ? 0.516 -0.291 5.715 1.00 94.94 79 ALA A O 1
ATOM 662 N N . GLU A 1 80 ? 0.495 0.279 3.538 1.00 95.62 80 GLU A N 1
ATOM 663 C CA . GLU A 1 80 ? -0.566 1.291 3.616 1.00 95.62 80 GLU A CA 1
ATOM 664 C C . GLU A 1 80 ? -1.836 0.709 4.245 1.00 95.62 80 GLU A C 1
ATOM 666 O O . GLU A 1 80 ? -2.279 1.196 5.285 1.00 95.62 80 GLU A O 1
ATOM 671 N N . ILE A 1 81 ? -2.341 -0.400 3.693 1.00 95.50 81 ILE A N 1
ATOM 672 C CA . ILE A 1 81 ? -3.560 -1.070 4.168 1.00 95.50 81 ILE A CA 1
ATOM 673 C C . ILE A 1 81 ? -3.420 -1.496 5.632 1.00 95.50 81 ILE A C 1
ATOM 675 O O . ILE A 1 81 ? -4.332 -1.294 6.439 1.00 95.50 81 ILE A O 1
ATOM 679 N N . LYS A 1 82 ? -2.282 -2.093 6.010 1.00 92.19 82 LYS A N 1
ATOM 680 C CA . LYS A 1 82 ? -2.067 -2.555 7.390 1.00 92.19 82 LYS A CA 1
ATOM 681 C C . LYS A 1 82 ? -2.004 -1.390 8.376 1.00 92.19 82 LYS A C 1
ATOM 683 O O . LYS A 1 82 ? -2.595 -1.490 9.448 1.00 92.19 82 LYS A O 1
ATOM 688 N N . ILE A 1 83 ? -1.335 -0.292 8.027 1.00 93.19 83 ILE A N 1
ATOM 689 C CA . ILE A 1 83 ? -1.242 0.883 8.903 1.00 93.19 83 ILE A CA 1
ATOM 690 C C . ILE A 1 83 ? -2.597 1.583 9.030 1.00 93.19 83 ILE A C 1
ATOM 692 O O . ILE A 1 83 ? -2.981 1.934 10.144 1.00 93.19 83 ILE A O 1
ATOM 696 N N . GLU A 1 84 ? -3.348 1.738 7.937 1.00 92.88 84 GLU A N 1
ATOM 697 C CA . GLU A 1 84 ? -4.718 2.269 7.985 1.00 92.88 84 GLU A 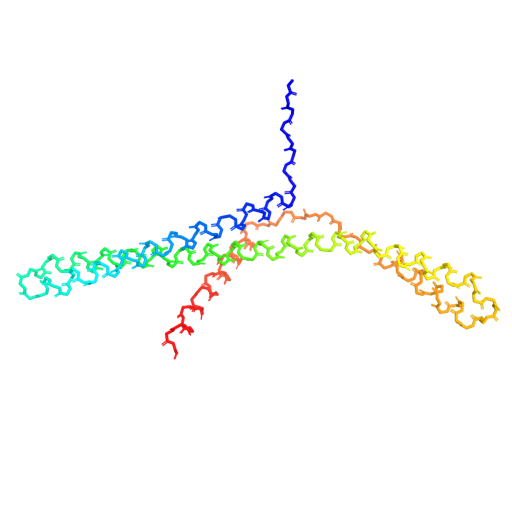CA 1
ATOM 698 C C . GLU A 1 84 ? -5.607 1.416 8.886 1.00 92.88 84 GLU A C 1
ATOM 700 O O . GLU A 1 84 ? -6.297 1.948 9.751 1.00 92.88 84 GLU A O 1
ATOM 705 N N . THR A 1 85 ? -5.515 0.092 8.764 1.00 92.00 85 THR A N 1
ATOM 706 C CA . THR A 1 85 ? -6.265 -0.839 9.616 1.00 92.00 85 THR A CA 1
ATOM 707 C C . THR A 1 85 ? -5.922 -0.655 11.096 1.00 92.00 85 THR A C 1
ATOM 709 O O . THR A 1 85 ? -6.827 -0.593 11.922 1.00 92.00 85 THR A O 1
ATOM 712 N N . ILE A 1 86 ? -4.638 -0.518 11.450 1.00 88.88 86 ILE A N 1
ATOM 713 C CA . ILE A 1 86 ? -4.217 -0.268 12.841 1.00 88.88 86 ILE A CA 1
ATOM 714 C C . ILE A 1 86 ? -4.810 1.047 13.356 1.00 88.88 86 ILE A C 1
ATOM 716 O O . ILE A 1 86 ? -5.328 1.094 14.471 1.00 88.88 86 ILE A O 1
ATOM 720 N N . ILE A 1 87 ? -4.755 2.106 12.545 1.00 88.31 87 ILE A N 1
ATOM 721 C CA . ILE A 1 87 ? -5.320 3.412 12.898 1.00 88.31 87 ILE A CA 1
ATOM 722 C C . ILE A 1 87 ? -6.839 3.300 13.118 1.00 88.31 87 ILE A C 1
ATOM 724 O O . ILE A 1 87 ? -7.334 3.778 14.138 1.00 88.31 87 ILE A O 1
ATOM 728 N N . TYR A 1 88 ? -7.566 2.625 12.221 1.00 87.94 88 TYR A N 1
ATOM 729 C CA . TYR A 1 88 ? -9.013 2.422 12.342 1.00 87.94 88 TYR A CA 1
ATOM 730 C C . TYR A 1 88 ? -9.400 1.590 13.558 1.00 87.94 88 TYR A C 1
ATOM 732 O O . TYR A 1 88 ? -10.322 1.972 14.272 1.00 87.94 88 TYR A O 1
ATOM 740 N N . ILE A 1 89 ? -8.683 0.499 13.839 1.00 86.75 89 ILE A N 1
ATOM 741 C CA . ILE A 1 89 ? -8.891 -0.278 15.067 1.00 86.75 89 ILE A CA 1
ATOM 742 C C . ILE A 1 89 ? -8.687 0.622 16.285 1.00 86.75 89 ILE A C 1
ATOM 744 O O . ILE A 1 89 ? -9.506 0.598 17.198 1.00 86.75 89 ILE A O 1
ATOM 748 N N . GLY A 1 90 ? -7.644 1.457 16.275 1.00 83.44 90 GLY A N 1
ATOM 749 C CA . GLY A 1 90 ? -7.412 2.453 17.315 1.00 83.44 90 GLY A CA 1
ATOM 750 C C . GLY A 1 90 ? -8.619 3.369 17.531 1.00 83.44 90 GLY A C 1
ATOM 751 O O . GLY A 1 90 ? -9.034 3.552 18.671 1.00 83.44 90 GLY A O 1
ATOM 752 N N . TYR A 1 91 ? -9.220 3.911 16.469 1.00 86.12 91 TYR A N 1
ATOM 753 C CA . TYR A 1 91 ? -10.433 4.729 16.595 1.00 86.12 91 TYR A CA 1
ATOM 754 C C . TYR A 1 91 ? -11.618 3.931 17.147 1.00 86.12 91 TYR A C 1
ATOM 756 O O . TYR A 1 91 ? -12.209 4.337 18.143 1.00 86.12 91 TYR A O 1
ATOM 764 N N . ILE A 1 92 ? -11.902 2.759 16.576 1.00 85.38 92 ILE A N 1
ATOM 765 C CA . ILE A 1 92 ? -13.0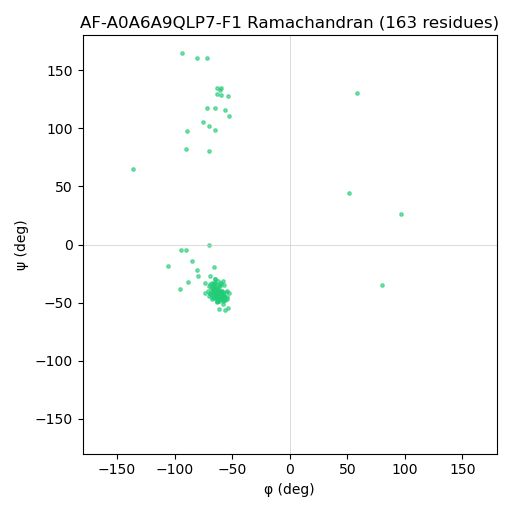31 1.906 16.977 1.00 85.38 92 ILE A CA 1
ATOM 766 C C . ILE A 1 92 ? -12.935 1.516 18.454 1.00 85.38 92 ILE A C 1
ATOM 768 O O . ILE A 1 92 ? -13.912 1.635 19.186 1.00 85.38 92 ILE A O 1
ATOM 772 N N . VAL A 1 93 ? -11.758 1.083 18.912 1.00 84.12 93 VAL A N 1
ATOM 773 C CA . VAL A 1 93 ? -11.537 0.677 20.307 1.00 84.12 93 VAL A CA 1
ATOM 774 C C . VAL A 1 93 ? -11.736 1.843 21.276 1.00 84.12 93 VAL A C 1
ATOM 776 O O . VAL A 1 93 ? -12.223 1.632 22.382 1.00 84.12 93 VAL A O 1
ATOM 779 N N . ASN A 1 94 ? -11.383 3.068 20.880 1.00 83.00 94 ASN A N 1
ATOM 780 C CA . ASN A 1 94 ? -11.568 4.247 21.727 1.00 83.00 94 ASN A CA 1
ATOM 781 C C . ASN A 1 94 ? -13.012 4.779 21.709 1.00 83.00 94 ASN A C 1
ATOM 783 O O . ASN A 1 94 ? -13.446 5.378 22.691 1.00 83.00 94 ASN A O 1
ATOM 787 N N . GLU A 1 95 ? -13.765 4.558 20.629 1.00 87.38 95 GLU A N 1
ATOM 788 C CA . GLU A 1 95 ? -15.155 5.017 20.493 1.00 87.38 95 GLU A CA 1
ATOM 789 C C . GLU A 1 95 ? -16.182 4.009 21.030 1.00 87.38 95 GLU A C 1
ATOM 791 O O . GLU A 1 95 ? -17.207 4.408 21.585 1.00 87.38 95 GLU A O 1
ATOM 796 N N . ALA A 1 96 ? -15.908 2.704 20.930 1.00 86.81 96 ALA A N 1
ATOM 797 C CA . ALA A 1 96 ? -16.821 1.649 21.371 1.00 86.81 96 ALA A CA 1
ATOM 798 C C . ALA A 1 96 ? -17.266 1.773 22.847 1.00 86.81 96 ALA A C 1
ATOM 800 O O . ALA A 1 96 ? -18.463 1.622 23.101 1.00 86.81 96 ALA A O 1
ATOM 801 N N . PRO A 1 97 ? -16.400 2.126 23.824 1.00 88.56 97 PRO A N 1
ATOM 802 C CA . PRO A 1 97 ? -16.823 2.335 25.208 1.00 88.56 97 PRO A CA 1
ATOM 803 C C . PRO A 1 97 ? -17.926 3.387 25.366 1.00 88.56 97 PRO A C 1
ATOM 805 O O . PRO A 1 97 ? -18.812 3.212 26.194 1.00 88.56 97 PRO A O 1
ATOM 808 N N . ALA A 1 98 ? -17.928 4.452 24.556 1.00 90.25 98 ALA A N 1
ATOM 809 C CA . ALA A 1 98 ? -18.972 5.476 24.626 1.00 90.25 98 ALA A CA 1
ATOM 810 C C . ALA A 1 98 ? -20.348 4.915 24.228 1.00 90.25 98 ALA A C 1
ATOM 812 O O . ALA A 1 98 ? -21.359 5.248 24.847 1.00 90.25 98 ALA A O 1
ATOM 813 N N . VAL A 1 99 ? -20.388 4.018 23.238 1.00 91.69 99 VAL A N 1
ATOM 814 C CA . VAL A 1 99 ? -21.612 3.303 22.840 1.00 91.69 99 VAL A CA 1
ATOM 815 C C . VAL A 1 99 ? -22.076 2.366 23.958 1.00 91.69 99 VAL A C 1
ATOM 817 O O . VAL A 1 99 ? -23.268 2.306 24.257 1.00 91.69 99 VAL A O 1
ATOM 820 N N . MET A 1 100 ? -21.147 1.678 24.626 1.00 92.75 100 MET A N 1
ATOM 821 C CA . MET A 1 100 ? -21.474 0.792 25.748 1.00 92.75 100 MET A CA 1
ATOM 822 C C . MET A 1 100 ? -22.003 1.554 26.963 1.00 92.75 100 MET A C 1
ATOM 824 O O . MET A 1 100 ? -22.966 1.119 27.595 1.00 92.75 100 MET A O 1
ATOM 828 N N . GLU A 1 101 ? -21.443 2.724 27.262 1.00 90.19 101 GLU A N 1
ATOM 829 C CA . GLU A 1 101 ? -21.987 3.608 28.295 1.00 90.19 101 GLU A CA 1
ATOM 830 C C . GLU A 1 101 ? -23.369 4.152 27.908 1.00 90.19 101 GLU A C 1
ATOM 832 O O . GLU A 1 101 ? -24.248 4.238 28.765 1.00 90.19 101 GLU A O 1
ATOM 837 N N . ALA A 1 102 ? -23.626 4.426 26.624 1.00 92.31 102 ALA A N 1
ATOM 838 C CA . ALA A 1 102 ? -24.968 4.780 26.157 1.00 92.31 102 ALA A CA 1
ATOM 839 C C . ALA A 1 102 ? -25.977 3.628 26.346 1.00 92.31 102 ALA A C 1
ATOM 841 O O . ALA A 1 102 ? -27.101 3.873 26.785 1.00 92.31 102 ALA A O 1
ATOM 842 N N . ILE A 1 103 ? -25.579 2.372 26.094 1.00 90.06 103 ILE A N 1
ATOM 843 C CA . ILE A 1 103 ? -26.395 1.177 26.392 1.00 90.06 103 ILE A CA 1
ATOM 844 C C . ILE A 1 103 ? -26.703 1.090 27.892 1.00 90.06 103 ILE A C 1
ATOM 846 O O . ILE A 1 103 ? -27.846 0.847 28.291 1.00 90.06 103 ILE A O 1
ATOM 850 N N . ARG A 1 104 ? -25.698 1.332 28.738 1.00 88.88 104 ARG A N 1
ATOM 851 C CA . ARG A 1 104 ? -25.859 1.335 30.194 1.00 88.88 104 ARG A CA 1
ATOM 852 C C . ARG A 1 104 ? -26.792 2.448 30.667 1.00 88.88 104 ARG A C 1
ATOM 854 O O . ARG A 1 104 ? -27.570 2.239 31.595 1.00 88.88 104 ARG A O 1
ATOM 861 N N . GLU A 1 105 ? -26.729 3.622 30.050 1.00 89.00 105 GLU A N 1
ATOM 862 C CA . GLU A 1 105 ? -27.617 4.738 30.371 1.00 89.00 105 GLU A CA 1
ATOM 863 C C . GLU A 1 105 ? -29.057 4.4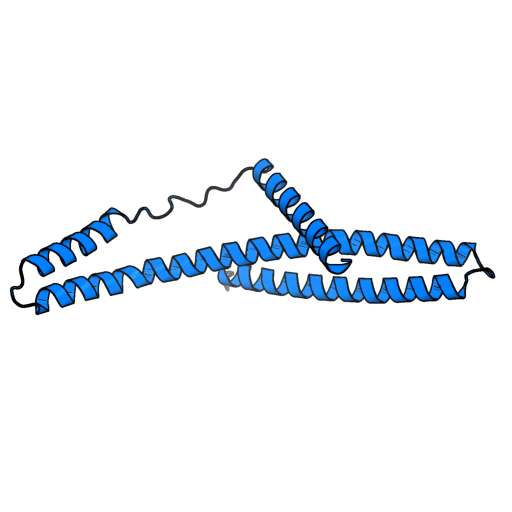58 29.929 1.00 89.00 105 GLU A C 1
ATOM 865 O O . GLU A 1 105 ? -29.989 4.667 30.707 1.00 89.00 105 GLU A O 1
ATOM 870 N N . LEU A 1 106 ? -29.247 3.877 28.741 1.00 86.00 106 LEU A N 1
ATOM 871 C CA . LEU A 1 106 ? -30.557 3.427 28.269 1.00 86.00 106 LEU A CA 1
ATOM 872 C C . LEU A 1 106 ? -31.192 2.436 29.253 1.00 86.00 106 LEU A C 1
ATOM 874 O O . LEU A 1 106 ? -32.352 2.601 29.628 1.00 86.00 106 LEU A O 1
ATOM 878 N N . LYS A 1 107 ? -30.419 1.460 29.748 1.00 85.38 107 LYS A N 1
ATOM 879 C CA . LYS A 1 107 ? -30.878 0.507 30.771 1.00 85.38 107 LYS A CA 1
ATOM 880 C C . LYS A 1 107 ? -31.459 1.212 32.005 1.00 85.38 107 LYS A C 1
ATOM 882 O O . LYS A 1 107 ? -32.491 0.781 32.515 1.00 85.38 107 LYS A O 1
ATOM 887 N N . LYS A 1 108 ? -30.838 2.300 32.482 1.00 85.94 108 LYS A N 1
ATOM 888 C CA . LYS A 1 108 ? -31.340 3.067 33.643 1.00 85.94 108 LYS A CA 1
ATOM 889 C C . LYS A 1 108 ? -32.681 3.744 33.358 1.00 85.94 108 LYS A C 1
ATOM 891 O O . LYS A 1 108 ? -33.500 3.871 34.263 1.00 85.94 108 LYS A O 1
ATOM 896 N N . GLN A 1 109 ? -32.910 4.160 32.115 1.00 85.44 109 GLN A N 1
ATOM 897 C CA . GLN A 1 109 ? -34.130 4.853 31.693 1.00 85.44 109 GLN A CA 1
ATOM 898 C C . GLN A 1 109 ? -35.305 3.899 31.430 1.00 85.44 109 GLN A C 1
ATOM 900 O O . GLN A 1 109 ? -36.457 4.318 31.501 1.00 85.44 109 GLN A O 1
ATOM 905 N N . MET A 1 110 ? -35.040 2.616 31.162 1.00 77.94 110 MET A N 1
ATOM 906 C CA . MET A 1 110 ? -36.047 1.633 30.733 1.00 77.94 110 MET A CA 1
ATOM 907 C C . MET A 1 110 ? -37.065 1.196 31.796 1.00 77.94 110 MET A C 1
ATOM 909 O O . MET A 1 110 ? -37.947 0.403 31.481 1.00 77.94 110 MET A O 1
ATOM 913 N N . GLY A 1 111 ? -36.985 1.702 33.030 1.00 61.72 111 GLY A N 1
ATOM 914 C CA . GLY A 1 111 ? -38.131 1.712 33.945 1.00 61.72 111 GLY A CA 1
ATOM 915 C C . GLY A 1 111 ? -38.850 0.369 34.144 1.00 61.72 111 GLY A C 1
ATOM 916 O O . GLY A 1 111 ? -40.075 0.339 34.145 1.00 61.72 111 GLY A O 1
ATOM 917 N N . GLY A 1 112 ? -38.111 -0.731 34.332 1.00 68.19 112 GLY A N 1
ATOM 918 C CA . GLY A 1 112 ? -38.684 -1.965 34.880 1.00 68.19 112 GLY A CA 1
ATOM 919 C C . GLY A 1 112 ? -39.118 -3.050 33.893 1.00 68.19 112 GLY A C 1
ATOM 920 O O . GLY A 1 112 ? -39.961 -3.851 34.277 1.00 68.19 112 GLY A O 1
ATOM 921 N N . VAL A 1 113 ? -38.544 -3.135 32.684 1.00 84.38 113 VAL A N 1
ATOM 922 C CA . VAL A 1 113 ? -38.614 -4.356 31.845 1.00 84.38 113 VAL A CA 1
ATOM 923 C C . VAL A 1 113 ? -37.426 -5.275 32.186 1.00 84.38 113 VAL A C 1
ATOM 925 O O . VAL A 1 113 ? -36.314 -5.024 31.702 1.00 84.38 113 VAL A O 1
ATOM 928 N N . PRO A 1 114 ? -37.596 -6.300 33.046 1.00 82.38 114 PRO A N 1
ATOM 929 C CA . PRO A 1 114 ? -36.470 -7.044 33.611 1.00 82.38 114 PRO A CA 1
ATOM 930 C C . PRO A 1 114 ? -35.690 -7.838 32.562 1.00 82.38 114 PRO A C 1
ATOM 932 O O . PRO A 1 114 ? -34.462 -7.855 32.606 1.00 82.38 114 PRO A O 1
ATOM 935 N N . GLU A 1 115 ? -36.374 -8.431 31.584 1.00 84.19 115 GLU A N 1
ATOM 936 C CA . GLU A 1 115 ? -35.756 -9.250 30.536 1.00 84.19 115 GLU A CA 1
ATOM 937 C C . GLU A 1 115 ? -34.789 -8.426 29.678 1.00 84.19 115 GLU A C 1
ATOM 939 O O . GLU A 1 115 ? -33.660 -8.843 29.423 1.00 84.19 115 GLU A O 1
ATOM 944 N N . LEU A 1 116 ? -35.200 -7.217 29.283 1.00 85.00 116 LEU A N 1
ATOM 945 C CA . LEU A 1 116 ? -34.351 -6.310 28.508 1.00 85.00 116 LEU A CA 1
ATOM 946 C C . LEU A 1 116 ? -33.205 -5.753 29.356 1.00 85.00 116 LEU A C 1
ATOM 948 O O . LEU A 1 116 ? -32.092 -5.603 28.864 1.00 85.00 116 LEU A O 1
ATOM 952 N N . SER A 1 117 ? -33.451 -5.488 30.640 1.00 86.38 117 SER A N 1
ATOM 953 C CA . SER A 1 117 ? -32.417 -5.024 31.570 1.00 86.38 117 SER A CA 1
ATOM 954 C C . SER A 1 117 ? -31.281 -6.041 31.723 1.00 86.38 117 SER A C 1
ATOM 956 O O . SER A 1 117 ? -30.111 -5.657 31.705 1.00 86.38 117 SER A O 1
ATOM 958 N N . VAL A 1 118 ? -31.619 -7.330 31.831 1.00 88.50 118 VAL A N 1
ATOM 959 C CA . VAL A 1 118 ? -30.638 -8.423 31.898 1.00 88.50 118 VAL A CA 1
ATOM 960 C C . VAL A 1 118 ? -29.900 -8.564 30.569 1.00 88.50 118 VAL A C 1
ATOM 962 O O . VAL A 1 118 ? -28.675 -8.553 30.565 1.00 88.50 118 VAL A O 1
ATOM 965 N N . MET A 1 119 ? -30.617 -8.571 29.439 1.00 90.25 119 MET A N 1
ATOM 966 C CA . MET A 1 119 ? -29.999 -8.643 28.108 1.00 90.25 119 MET A CA 1
ATOM 967 C C . MET A 1 119 ? -28.961 -7.530 27.881 1.00 90.25 119 MET A C 1
ATOM 969 O O . MET A 1 119 ? -27.870 -7.789 27.376 1.00 90.25 119 MET A O 1
ATOM 973 N N . LEU A 1 120 ? -29.287 -6.285 28.246 1.00 90.62 120 LEU A N 1
ATOM 974 C CA . LEU A 1 120 ? -28.366 -5.155 28.089 1.00 90.62 120 LEU A CA 1
ATOM 975 C C . LEU A 1 120 ? -27.166 -5.241 29.043 1.00 90.62 120 LEU A C 1
ATOM 977 O O . LEU A 1 120 ? -26.070 -4.831 28.665 1.00 90.62 120 LEU A O 1
ATOM 981 N N . GLU A 1 121 ? -27.351 -5.781 30.251 1.00 90.25 121 GLU A N 1
ATOM 982 C CA . GLU A 1 121 ? -26.243 -6.029 31.181 1.00 90.25 121 GLU A CA 1
ATOM 983 C C . GLU A 1 121 ? -25.295 -7.106 30.654 1.00 90.25 121 GLU A C 1
ATOM 985 O O . GLU A 1 121 ? -24.084 -6.910 30.697 1.00 90.25 121 GLU A O 1
ATOM 990 N N . ASP A 1 122 ? -25.827 -8.197 30.103 1.00 92.00 122 ASP A N 1
ATOM 991 C CA . ASP A 1 122 ? -25.020 -9.275 29.528 1.00 92.00 122 ASP A CA 1
ATOM 992 C C . ASP A 1 122 ? -24.194 -8.774 28.335 1.00 92.00 122 ASP A C 1
ATOM 994 O O . ASP A 1 122 ? -23.017 -9.109 28.207 1.00 92.00 122 ASP A O 1
ATOM 998 N N . ILE A 1 123 ? -24.775 -7.913 27.491 1.00 91.12 123 ILE A N 1
ATOM 999 C CA . ILE A 1 123 ? -24.058 -7.254 26.388 1.00 91.12 123 ILE A CA 1
ATOM 1000 C C . ILE A 1 123 ? -22.961 -6.326 26.930 1.00 91.12 123 ILE A C 1
ATOM 1002 O O . ILE A 1 123 ? -21.835 -6.350 26.427 1.00 91.12 123 ILE A O 1
ATOM 1006 N N . TYR A 1 124 ? -23.262 -5.530 27.962 1.00 90.69 124 TYR A N 1
ATOM 1007 C CA . TYR A 1 124 ? -22.294 -4.635 28.602 1.00 90.69 124 TYR A CA 1
ATOM 1008 C C . TYR A 1 124 ? -21.121 -5.408 29.211 1.00 90.69 124 TYR A C 1
ATOM 1010 O O . TYR A 1 124 ? -19.967 -5.174 28.851 1.00 90.69 124 TYR A O 1
ATOM 1018 N N . ALA A 1 125 ? -21.407 -6.369 30.085 1.00 89.62 125 ALA A N 1
ATOM 1019 C CA . ALA A 1 125 ? -20.399 -7.191 30.741 1.00 89.62 125 ALA A CA 1
ATOM 1020 C C . ALA A 1 125 ? -19.607 -8.029 29.728 1.00 89.62 125 ALA A C 1
ATOM 1022 O O . ALA A 1 125 ? -18.380 -8.095 29.817 1.00 89.62 125 ALA A O 1
ATOM 1023 N N . GLY A 1 126 ? -20.287 -8.612 28.737 1.00 91.56 126 GLY A N 1
ATOM 1024 C CA . GLY A 1 126 ? -19.675 -9.394 27.666 1.00 91.56 126 GLY A CA 1
ATOM 1025 C C . GLY A 1 126 ? -18.677 -8.582 26.845 1.00 91.56 126 GLY A C 1
ATOM 1026 O O . GLY A 1 126 ? -17.572 -9.061 26.597 1.00 91.56 126 GLY A O 1
ATOM 1027 N N . PHE A 1 127 ? -19.009 -7.334 26.498 1.00 89.50 127 PHE A N 1
ATOM 1028 C CA . PHE A 1 127 ? -18.082 -6.434 25.811 1.00 89.50 127 PHE A CA 1
ATOM 1029 C C . PHE A 1 127 ? -16.784 -6.260 26.607 1.00 89.50 127 PHE A C 1
ATOM 1031 O O . PHE A 1 127 ? -15.717 -6.596 26.097 1.00 89.50 127 PHE A O 1
ATOM 1038 N N . TYR A 1 128 ? -16.861 -5.822 27.869 1.00 84.69 128 TYR A N 1
ATOM 1039 C CA . TYR A 1 128 ? -15.663 -5.568 28.680 1.00 84.69 128 TYR A CA 1
ATOM 1040 C C . TYR A 1 128 ? -14.881 -6.839 29.024 1.00 84.69 128 TYR A C 1
ATOM 1042 O O . TYR A 1 128 ? -13.655 -6.792 29.085 1.00 84.69 128 TYR A O 1
ATOM 1050 N N . ALA A 1 129 ? -15.560 -7.975 29.204 1.00 85.75 129 ALA A N 1
ATOM 1051 C CA . ALA A 1 129 ? -14.911 -9.267 29.417 1.00 85.75 129 ALA A CA 1
ATOM 1052 C C . ALA A 1 129 ? -14.186 -9.782 28.161 1.00 85.75 129 ALA A C 1
ATOM 1054 O O . ALA A 1 129 ? -13.219 -10.530 28.277 1.00 85.75 129 ALA A O 1
ATOM 1055 N N . SER A 1 130 ? -14.645 -9.386 26.969 1.00 81.69 130 SER A N 1
ATOM 1056 C CA . SER A 1 130 ? -14.078 -9.799 25.677 1.00 81.69 130 SER A CA 1
ATOM 1057 C C . SER A 1 130 ? -12.966 -8.891 25.146 1.00 81.69 130 SER A C 1
ATOM 1059 O O . SER A 1 130 ? -12.383 -9.199 24.106 1.00 81.69 130 SER A O 1
ATOM 1061 N N . LEU A 1 131 ? -12.670 -7.776 25.825 1.00 76.12 131 LEU A N 1
ATOM 1062 C CA . LEU A 1 131 ? -11.604 -6.853 25.433 1.00 76.12 131 LEU A CA 1
ATOM 1063 C C . LEU A 1 131 ? -10.225 -7.488 25.658 1.00 76.12 131 LEU A C 1
ATOM 1065 O O . LEU A 1 131 ? -9.530 -7.191 26.627 1.00 76.12 131 LEU A O 1
ATOM 1069 N N . ASP A 1 132 ? -9.809 -8.333 24.721 1.00 67.94 132 ASP A N 1
ATOM 1070 C CA . ASP A 1 132 ? -8.444 -8.835 24.626 1.00 67.94 132 ASP A CA 1
ATOM 1071 C C . ASP A 1 132 ? -7.644 -7.871 23.738 1.00 67.94 132 ASP A C 1
ATOM 1073 O O . ASP A 1 132 ? -7.536 -8.011 22.517 1.00 67.94 132 ASP A O 1
ATOM 1077 N N . MET A 1 133 ? -7.175 -6.781 24.348 1.00 63.56 133 MET A N 1
ATOM 1078 C CA . MET A 1 133 ? -6.354 -5.790 23.653 1.00 63.56 133 MET A CA 1
ATOM 1079 C C . MET A 1 133 ? -5.043 -6.450 23.208 1.00 63.56 133 MET A C 1
ATOM 1081 O O . MET A 1 133 ? -4.377 -7.053 24.051 1.00 63.56 133 MET A O 1
ATOM 1085 N N . PRO A 1 134 ? -4.626 -6.327 21.929 1.00 60.03 134 PRO A N 1
ATOM 1086 C CA . PRO A 1 134 ? -3.412 -6.971 21.443 1.00 60.03 134 PRO A CA 1
ATOM 1087 C C . PRO A 1 134 ? -2.201 -6.644 22.327 1.00 60.03 134 PRO A C 1
ATOM 1089 O O . PRO A 1 134 ? -1.722 -5.510 22.358 1.00 60.03 134 PRO A O 1
ATOM 1092 N N . GLN A 1 135 ? -1.722 -7.662 23.044 1.00 51.62 135 GLN A N 1
ATOM 1093 C CA . GLN A 1 135 ? -0.512 -7.634 23.860 1.00 51.62 135 GLN A CA 1
ATOM 1094 C C . GLN A 1 135 ? 0.703 -7.558 22.923 1.00 51.62 135 GLN A C 1
ATOM 1096 O O . GLN A 1 135 ? 1.090 -8.554 22.314 1.00 51.62 135 GLN A O 1
ATOM 1101 N N . ASP A 1 136 ? 1.264 -6.356 22.804 1.00 54.56 136 ASP A N 1
ATOM 1102 C CA . ASP A 1 136 ? 2.511 -5.993 22.124 1.00 54.56 136 ASP A CA 1
ATOM 1103 C C . ASP A 1 136 ? 2.638 -6.312 20.618 1.00 54.56 136 ASP A C 1
ATOM 1105 O O . ASP A 1 136 ? 2.489 -7.436 20.132 1.00 54.56 136 ASP A O 1
ATOM 1109 N N . MET A 1 137 ? 3.054 -5.301 19.844 1.00 58.91 137 MET A N 1
ATOM 1110 C CA . MET A 1 137 ? 3.549 -5.510 18.481 1.00 58.91 137 MET A CA 1
ATOM 1111 C C . MET A 1 137 ? 4.841 -6.335 18.519 1.0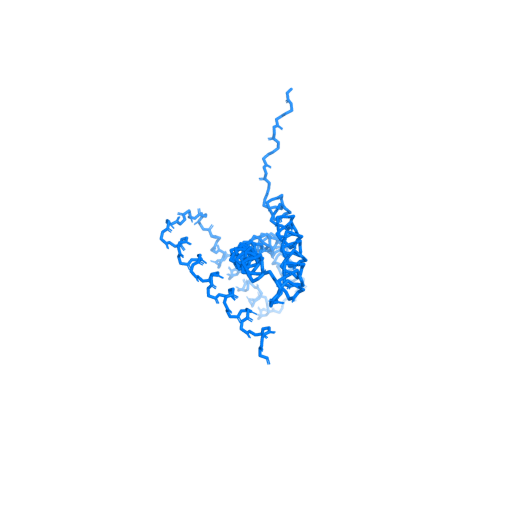0 58.91 137 MET A C 1
ATOM 1113 O O . MET A 1 137 ? 5.933 -5.801 18.717 1.00 58.91 137 MET A O 1
ATOM 1117 N N . LYS A 1 138 ? 4.738 -7.643 18.281 1.00 64.88 138 LYS A N 1
ATOM 1118 C CA . LYS A 1 138 ? 5.918 -8.498 18.122 1.00 64.88 138 LYS A CA 1
ATOM 1119 C C . LYS A 1 138 ? 6.597 -8.192 16.790 1.00 64.88 138 LYS A C 1
ATOM 1121 O O . LYS A 1 138 ? 6.012 -8.396 15.725 1.00 64.88 138 LYS A O 1
ATOM 1126 N N . ILE A 1 139 ? 7.843 -7.723 16.853 1.00 67.75 139 ILE A N 1
ATOM 1127 C CA . ILE A 1 139 ? 8.706 -7.633 15.674 1.00 67.75 139 ILE A CA 1
ATOM 1128 C C . ILE A 1 139 ? 8.965 -9.063 15.199 1.00 67.75 139 ILE A C 1
ATOM 1130 O O . ILE A 1 139 ? 9.505 -9.891 15.931 1.00 67.75 139 ILE A O 1
ATOM 1134 N N . ARG A 1 140 ? 8.507 -9.347 13.984 1.00 72.94 140 ARG A N 1
ATOM 1135 C CA . ARG A 1 140 ? 8.588 -10.659 13.344 1.00 72.94 140 ARG A CA 1
ATOM 1136 C C . ARG A 1 140 ? 9.962 -10.908 12.727 1.00 72.94 140 ARG A C 1
ATOM 1138 O O . ARG A 1 140 ? 10.733 -9.979 12.491 1.00 72.94 140 ARG A O 1
ATOM 1145 N N . SER A 1 141 ? 10.266 -12.179 12.496 1.00 71.56 141 SER A N 1
ATOM 1146 C CA . SER A 1 141 ? 11.564 -12.635 11.992 1.00 71.56 141 SER A CA 1
ATOM 1147 C C . SER A 1 141 ? 11.786 -12.275 10.515 1.00 71.56 141 SER A C 1
ATOM 1149 O O . SER A 1 141 ? 10.839 -12.068 9.753 1.00 71.56 141 SER A O 1
ATOM 1151 N N . THR A 1 142 ? 13.047 -12.271 10.073 1.00 76.06 142 THR A N 1
ATOM 1152 C CA . THR A 1 142 ? 13.431 -12.038 8.668 1.00 76.06 142 THR A CA 1
ATOM 1153 C C . THR A 1 142 ? 12.788 -13.040 7.695 1.00 76.06 142 THR A C 1
ATOM 1155 O O . THR A 1 142 ? 12.489 -12.678 6.560 1.00 76.06 142 THR A O 1
ATOM 1158 N N . GLU A 1 143 ? 12.528 -14.281 8.127 1.00 77.12 143 GLU A N 1
ATOM 1159 C CA . GLU A 1 143 ? 11.879 -15.314 7.301 1.00 77.12 143 GLU A CA 1
ATOM 1160 C C . GLU A 1 143 ? 10.418 -14.984 6.971 1.00 77.12 143 GLU A C 1
ATOM 1162 O O . GLU A 1 143 ? 9.960 -15.202 5.851 1.00 77.12 143 GLU A O 1
ATOM 1167 N N . GLU A 1 144 ? 9.678 -14.392 7.908 1.00 80.31 144 GLU A N 1
ATOM 1168 C CA . GLU A 1 144 ? 8.320 -13.908 7.629 1.00 80.31 144 GLU A CA 1
ATOM 1169 C C . GLU A 1 144 ? 8.348 -12.735 6.641 1.00 80.31 144 GLU A C 1
ATOM 1171 O O . GLU A 1 144 ? 7.491 -12.649 5.764 1.00 80.31 144 GLU A O 1
ATOM 1176 N N . GLY A 1 145 ? 9.375 -11.883 6.720 1.00 80.75 145 GLY A N 1
ATOM 1177 C CA . GLY A 1 145 ? 9.609 -10.817 5.745 1.00 80.75 145 GLY A CA 1
ATOM 1178 C C . GLY A 1 145 ? 9.845 -11.340 4.324 1.00 80.75 145 GLY A C 1
ATOM 1179 O O . GLY A 1 145 ? 9.305 -10.778 3.371 1.00 80.75 145 GLY A O 1
ATOM 1180 N N . LYS A 1 146 ? 10.590 -12.443 4.168 1.00 85.62 146 LYS A N 1
ATOM 1181 C CA . LYS A 1 146 ? 10.803 -13.086 2.858 1.00 85.62 146 LYS A CA 1
ATOM 1182 C C . LYS A 1 146 ? 9.497 -13.585 2.246 1.00 85.62 146 LYS A C 1
ATOM 1184 O O . LYS A 1 146 ? 9.255 -13.331 1.073 1.00 85.62 146 LYS A O 1
ATOM 1189 N N . LYS A 1 147 ? 8.621 -14.203 3.044 1.00 90.38 147 LYS A N 1
ATOM 1190 C CA . LYS A 1 147 ? 7.304 -14.666 2.568 1.00 90.38 147 LYS A CA 1
ATOM 1191 C C . LYS A 1 147 ? 6.444 -13.521 2.037 1.00 90.38 147 LYS A C 1
ATOM 1193 O O . LYS A 1 147 ? 5.806 -13.668 1.001 1.00 90.38 147 LYS A O 1
ATOM 1198 N N . VAL A 1 148 ? 6.459 -12.374 2.718 1.00 90.12 148 VAL A N 1
ATOM 1199 C CA . VAL A 1 148 ? 5.736 -11.173 2.267 1.00 90.12 148 VAL A CA 1
ATOM 1200 C C . VAL A 1 148 ? 6.321 -10.633 0.959 1.00 90.12 148 VAL A C 1
ATOM 1202 O O . VAL A 1 148 ? 5.575 -10.220 0.075 1.00 90.12 148 VAL A O 1
ATOM 1205 N N . LEU A 1 149 ? 7.648 -10.658 0.800 1.00 91.06 149 LEU A N 1
ATOM 1206 C CA . LEU A 1 149 ? 8.295 -10.274 -0.456 1.00 91.06 149 LEU A CA 1
ATOM 1207 C C . LEU A 1 149 ? 7.914 -11.214 -1.611 1.00 91.06 149 LEU A C 1
ATOM 1209 O O . LEU A 1 149 ? 7.572 -10.735 -2.690 1.00 91.06 149 LEU A O 1
ATOM 1213 N N . GLU A 1 150 ? 7.939 -12.527 -1.384 1.00 92.44 150 GLU A N 1
ATOM 1214 C CA . GLU A 1 150 ? 7.523 -13.528 -2.376 1.00 92.44 150 GLU A CA 1
ATOM 1215 C C . GLU A 1 150 ? 6.051 -13.357 -2.773 1.00 92.44 150 GLU A C 1
ATOM 1217 O O . GLU A 1 150 ? 5.702 -13.451 -3.949 1.00 92.44 150 GLU A O 1
ATOM 1222 N N . GLU A 1 151 ? 5.174 -13.074 -1.809 1.00 92.50 151 GLU A N 1
ATOM 1223 C CA . GLU A 1 151 ? 3.766 -12.770 -2.070 1.00 92.50 151 GLU A CA 1
ATOM 1224 C C . GLU A 1 151 ? 3.620 -11.518 -2.944 1.00 92.50 151 GLU A C 1
ATOM 1226 O O . GLU A 1 151 ? 2.896 -11.541 -3.940 1.00 92.50 151 GLU A O 1
ATOM 1231 N N . ALA A 1 152 ? 4.358 -10.449 -2.637 1.00 93.19 152 ALA A N 1
ATOM 1232 C CA . ALA A 1 152 ? 4.336 -9.227 -3.434 1.00 93.19 152 ALA A CA 1
ATOM 1233 C C . ALA A 1 152 ? 4.818 -9.453 -4.878 1.00 93.19 152 ALA A C 1
ATOM 1235 O O . ALA A 1 152 ? 4.241 -8.889 -5.810 1.00 93.19 152 ALA A O 1
ATOM 1236 N N . GLN A 1 153 ? 5.836 -10.296 -5.078 1.00 91.75 153 GLN A N 1
ATOM 1237 C CA . GLN A 1 153 ? 6.316 -10.682 -6.410 1.00 91.75 153 GLN A CA 1
ATOM 1238 C C . GLN A 1 153 ? 5.241 -11.443 -7.194 1.00 91.75 153 GLN A C 1
ATOM 1240 O O . GLN A 1 153 ? 4.907 -11.039 -8.306 1.00 91.75 153 GLN A O 1
ATOM 1245 N N . LYS A 1 154 ? 4.606 -12.452 -6.584 1.00 93.75 154 LYS A N 1
ATOM 1246 C CA . LYS A 1 154 ? 3.504 -13.208 -7.210 1.00 93.75 154 LYS A CA 1
ATOM 1247 C C . LYS A 1 154 ? 2.323 -12.313 -7.585 1.00 93.75 154 LYS A C 1
ATOM 1249 O O . LYS A 1 154 ? 1.742 -12.450 -8.661 1.00 93.75 154 LYS A O 1
ATOM 1254 N N . ILE A 1 155 ? 1.964 -11.367 -6.714 1.00 92.00 155 ILE A N 1
ATOM 1255 C CA . ILE A 1 155 ? 0.905 -10.393 -7.011 1.00 92.00 155 ILE A CA 1
ATOM 1256 C C . ILE A 1 155 ? 1.315 -9.516 -8.199 1.00 92.00 155 ILE A C 1
ATOM 1258 O O . ILE A 1 155 ? 0.479 -9.259 -9.066 1.00 92.00 155 ILE A O 1
ATOM 1262 N N . SER A 1 156 ? 2.578 -9.081 -8.267 1.00 91.00 156 SER A N 1
ATOM 1263 C CA . SER A 1 156 ? 3.093 -8.283 -9.386 1.00 91.00 156 SER A CA 1
ATOM 1264 C C . SER A 1 156 ? 2.938 -9.014 -10.711 1.00 91.00 156 SER A C 1
ATOM 1266 O O . SER A 1 156 ? 2.362 -8.455 -11.642 1.00 91.00 156 SER A O 1
ATOM 1268 N N . GLU A 1 157 ? 3.404 -10.259 -10.770 1.00 90.00 157 GLU A N 1
ATOM 1269 C CA . GLU A 1 157 ? 3.325 -11.117 -11.955 1.00 90.00 157 GLU A CA 1
ATOM 1270 C C . GLU A 1 157 ? 1.864 -11.304 -12.390 1.00 90.00 157 GLU A C 1
ATO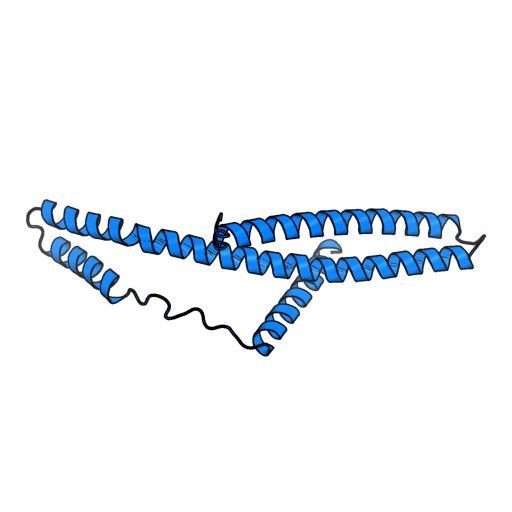M 1272 O O . GLU A 1 157 ? 1.509 -11.001 -13.528 1.00 90.00 157 GLU A O 1
ATOM 1277 N N . SER A 1 158 ? 0.969 -11.639 -11.453 1.00 90.06 158 SER A N 1
ATOM 1278 C CA . SER A 1 158 ? -0.460 -11.819 -11.754 1.00 90.06 158 SER A CA 1
ATOM 1279 C C . SER A 1 158 ? -1.161 -10.548 -12.267 1.00 90.06 158 SER A C 1
ATOM 1281 O O . SER A 1 158 ? -2.116 -10.624 -13.043 1.00 90.06 158 SER A O 1
ATOM 1283 N N . ARG A 1 159 ? -0.727 -9.357 -11.822 1.00 87.56 159 ARG A N 1
ATOM 1284 C CA . ARG A 1 159 ? -1.266 -8.069 -12.293 1.00 87.56 159 ARG A CA 1
ATOM 1285 C C . ARG A 1 159 ? -0.774 -7.752 -13.704 1.00 87.56 159 ARG A C 1
ATOM 1287 O O . ARG A 1 159 ? -1.511 -7.125 -14.459 1.00 87.56 159 ARG A O 1
ATOM 1294 N N . GLU A 1 160 ? 0.443 -8.162 -14.046 1.00 80.38 160 GLU A N 1
ATOM 1295 C CA . GLU A 1 160 ? 1.015 -7.993 -15.383 1.00 80.38 160 GLU A CA 1
ATOM 1296 C C . GLU A 1 160 ? 0.312 -8.905 -16.397 1.00 80.38 160 GLU A C 1
ATOM 1298 O O . GLU A 1 160 ? -0.113 -8.423 -17.444 1.00 80.38 160 GLU A O 1
ATOM 1303 N N . GLU A 1 161 ? 0.063 -10.168 -16.045 1.00 76.94 161 GLU A N 1
ATOM 1304 C CA . GLU A 1 161 ? -0.680 -11.120 -16.886 1.00 76.94 161 GLU A CA 1
ATOM 1305 C C . GLU A 1 161 ? -2.091 -10.621 -17.235 1.00 76.94 161 GLU A C 1
ATOM 1307 O O . GLU A 1 161 ? -2.490 -10.642 -18.399 1.00 76.94 161 GLU A O 1
ATOM 1312 N N . LYS A 1 162 ? -2.824 -10.084 -16.249 1.00 75.50 162 LYS A N 1
ATOM 1313 C CA . LYS A 1 162 ? -4.182 -9.539 -16.443 1.00 75.50 162 LYS A CA 1
ATOM 1314 C C . LYS A 1 162 ? -4.255 -8.298 -17.334 1.00 75.50 162 LYS A C 1
ATOM 1316 O O . LYS A 1 162 ? -5.342 -7.941 -17.770 1.00 75.50 162 LYS A O 1
ATOM 1321 N N . LEU A 1 163 ? -3.146 -7.589 -17.538 1.00 66.62 163 LEU A N 1
ATOM 1322 C CA . LEU A 1 163 ? -3.099 -6.426 -18.431 1.00 66.62 163 LEU A CA 1
ATOM 1323 C C . LEU A 1 163 ? -2.863 -6.826 -19.895 1.00 66.62 163 LEU A C 1
ATOM 1325 O O . LEU A 1 163 ? -3.026 -5.984 -20.775 1.00 66.62 163 LEU A O 1
ATOM 1329 N N . ILE A 1 164 ? -2.444 -8.071 -20.139 1.00 61.47 164 ILE A N 1
ATOM 1330 C CA . ILE A 1 164 ? -2.081 -8.602 -21.461 1.00 61.47 164 ILE A CA 1
ATOM 1331 C C . ILE A 1 164 ? -3.172 -9.555 -21.999 1.00 61.47 164 ILE A C 1
ATOM 1333 O O . ILE A 1 164 ? -3.224 -9.790 -23.205 1.00 61.47 164 ILE A O 1
ATOM 1337 N N . SER A 1 165 ? -4.049 -10.071 -21.126 1.00 52.19 165 SER A N 1
ATOM 1338 C CA . SER A 1 165 ? -5.254 -10.854 -21.461 1.00 52.19 165 SER A CA 1
ATOM 1339 C C . SER A 1 165 ? -6.451 -9.980 -21.825 1.00 52.19 165 SER A C 1
ATOM 1341 O O . SER A 1 165 ? -7.148 -10.319 -22.804 1.00 52.19 165 SER A O 1
#

pLDDT: mean 87.19, std 11.4, range [42.0, 97.88]

Mean predicted aligned error: 8.57 Å

Radius of gyration: 27.49 Å; Cα contacts (8 Å, |Δi|>4): 80; chains: 1; bounding box: 63×39×77 Å

Solvent-accessible surface area (backbone atoms only — not comparable to full-atom values): 9230 Å² total; per-residue (Å²): 134,86,74,80,76,79,84,48,72,67,56,52,45,52,51,42,55,53,49,46,53,50,50,52,54,52,44,52,55,42,52,58,47,32,53,51,24,49,54,52,16,63,74,25,50,89,81,39,50,71,61,15,51,51,28,49,52,52,28,52,53,44,49,56,51,43,53,55,49,43,28,50,44,42,50,44,49,54,49,44,54,53,52,52,48,54,53,49,50,53,50,50,67,69,50,48,59,60,55,47,51,50,54,56,52,50,52,71,69,57,79,83,53,64,71,62,46,51,55,52,46,52,54,47,53,48,52,68,74,63,65,76,71,87,81,69,91,75,86,74,58,72,69,60,53,49,53,54,51,52,50,25,43,53,52,38,54,57,55,55,52,65,75,76,110

InterPro domains:
  IPR053658 Cell Division Coordination Protein [NF041009] (4-162)